Protein AF-A0A355DDF8-F1 (afdb_monomer_lite)

Structure (mmCIF, N/CA/C/O backbone):
data_AF-A0A355DDF8-F1
#
_entry.id   AF-A0A355DDF8-F1
#
loop_
_atom_site.group_PDB
_atom_site.id
_atom_site.type_symbol
_atom_site.label_atom_id
_atom_site.label_alt_id
_atom_site.label_comp_id
_atom_site.label_asym_id
_atom_site.label_entity_id
_atom_site.label_seq_id
_atom_site.pdbx_PDB_ins_code
_atom_site.Cartn_x
_atom_site.Cartn_y
_atom_site.Cartn_z
_atom_site.occupancy
_atom_site.B_iso_or_equiv
_atom_site.auth_seq_id
_atom_site.auth_comp_id
_atom_site.auth_asym_id
_atom_site.auth_atom_id
_atom_site.pdbx_PDB_model_num
ATOM 1 N N . MET A 1 1 ? -0.767 -5.135 -26.887 1.00 89.19 1 MET A N 1
ATOM 2 C CA . MET A 1 1 ? -0.468 -6.361 -26.114 1.00 89.19 1 MET A CA 1
ATOM 3 C C . MET A 1 1 ? 0.438 -6.075 -24.918 1.00 89.19 1 MET A C 1
ATOM 5 O O . MET A 1 1 ? -0.026 -6.250 -23.805 1.00 89.19 1 MET A O 1
ATOM 9 N N . TYR A 1 2 ? 1.662 -5.562 -25.109 1.00 94.69 2 TYR A N 1
ATOM 10 C CA . TYR A 1 2 ? 2.600 -5.250 -24.012 1.00 94.69 2 TYR A CA 1
ATOM 11 C C . TYR A 1 2 ? 1.996 -4.407 -22.868 1.00 94.69 2 TYR A C 1
ATOM 13 O O . TYR A 1 2 ? 1.989 -4.855 -21.727 1.00 94.69 2 TYR A O 1
ATOM 21 N N . LEU A 1 3 ? 1.427 -3.230 -23.168 1.00 94.56 3 LEU A N 1
ATOM 22 C CA . LEU A 1 3 ? 0.865 -2.343 -22.137 1.00 94.56 3 LEU A CA 1
ATOM 23 C C . LEU A 1 3 ? -0.268 -3.004 -21.345 1.00 94.56 3 LEU A C 1
ATOM 25 O O . LEU A 1 3 ? -0.364 -2.809 -20.143 1.00 94.56 3 LEU A O 1
ATOM 29 N N . SER A 1 4 ? -1.093 -3.819 -22.003 1.00 94.00 4 SER A N 1
ATOM 30 C CA . SER A 1 4 ? -2.180 -4.562 -21.362 1.00 94.00 4 SER A CA 1
ATOM 31 C C . SER A 1 4 ? -1.645 -5.607 -20.381 1.00 94.00 4 SER A C 1
ATOM 33 O O . SER A 1 4 ? -2.151 -5.716 -19.270 1.00 94.00 4 SER A O 1
ATOM 35 N N . VAL A 1 5 ? -0.592 -6.337 -20.765 1.00 95.00 5 VAL A N 1
ATOM 36 C CA . VAL A 1 5 ? 0.066 -7.320 -19.889 1.00 95.00 5 VAL A CA 1
ATOM 37 C C . VAL A 1 5 ? 0.709 -6.626 -18.690 1.00 95.00 5 VAL A C 1
ATOM 39 O O . VAL A 1 5 ? 0.534 -7.074 -17.562 1.00 95.00 5 VAL A O 1
ATOM 42 N N . MET A 1 6 ? 1.399 -5.504 -18.910 1.00 94.81 6 MET A N 1
ATOM 43 C CA . MET A 1 6 ? 1.999 -4.734 -17.817 1.00 94.81 6 MET A CA 1
ATOM 44 C C . MET A 1 6 ? 0.944 -4.127 -16.892 1.00 94.81 6 MET A C 1
ATOM 46 O O . MET A 1 6 ? 1.126 -4.141 -15.681 1.00 94.81 6 MET A O 1
ATOM 50 N N . LEU A 1 7 ? -0.183 -3.657 -17.430 1.00 92.56 7 LEU A N 1
ATOM 51 C CA . LEU A 1 7 ? -1.288 -3.149 -16.621 1.00 92.56 7 LEU A CA 1
ATOM 52 C C . LEU A 1 7 ? -1.875 -4.244 -15.723 1.00 92.56 7 LEU A C 1
ATOM 54 O O . LEU A 1 7 ? -2.108 -4.003 -14.545 1.00 92.56 7 LEU A O 1
ATOM 58 N N . LEU A 1 8 ? -2.063 -5.458 -16.250 1.00 93.31 8 LEU A N 1
ATOM 59 C CA . LEU A 1 8 ? -2.474 -6.602 -15.434 1.00 93.31 8 LEU A CA 1
ATOM 60 C C . LEU A 1 8 ? -1.425 -6.930 -14.366 1.00 93.31 8 LEU A C 1
ATOM 62 O O . LEU A 1 8 ? -1.782 -7.159 -13.212 1.00 93.31 8 LEU A O 1
ATOM 66 N N . ALA A 1 9 ? -0.140 -6.889 -14.724 1.00 92.19 9 ALA A N 1
ATOM 67 C CA . ALA A 1 9 ? 0.951 -7.129 -13.787 1.00 92.19 9 ALA A CA 1
ATOM 68 C C . ALA A 1 9 ? 0.952 -6.140 -12.609 1.00 92.19 9 ALA A C 1
ATOM 70 O O . ALA A 1 9 ? 1.267 -6.559 -11.499 1.00 92.19 9 ALA A O 1
ATOM 71 N N . VAL A 1 10 ? 0.545 -4.875 -12.805 1.00 93.81 10 VAL A N 1
ATOM 72 C CA . VAL A 1 10 ? 0.410 -3.890 -11.710 1.00 93.81 10 VAL A CA 1
ATOM 73 C C . VAL A 1 10 ? -0.530 -4.397 -10.619 1.00 93.81 10 VAL A C 1
ATOM 75 O O . VAL A 1 10 ? -0.165 -4.329 -9.449 1.00 93.81 10 VAL A O 1
ATOM 78 N N . PHE A 1 11 ? -1.701 -4.936 -10.976 1.00 91.62 11 PHE A N 1
ATOM 79 C CA . PHE A 1 11 ? -2.670 -5.419 -9.986 1.00 91.62 11 PHE A CA 1
ATOM 80 C C . PHE A 1 11 ? -2.093 -6.559 -9.144 1.00 91.62 11 PHE A C 1
ATOM 82 O O . PHE A 1 11 ? -2.115 -6.493 -7.918 1.00 91.62 11 PHE A O 1
ATOM 89 N N . PHE A 1 12 ? -1.518 -7.576 -9.794 1.00 93.56 12 PHE A N 1
ATOM 90 C CA . PHE A 1 12 ? -0.933 -8.716 -9.085 1.00 93.56 12 PHE A CA 1
ATOM 91 C C . PHE A 1 12 ? 0.282 -8.311 -8.253 1.00 93.56 12 PHE A C 1
ATOM 93 O O . PHE A 1 12 ? 0.398 -8.721 -7.097 1.00 93.56 12 PHE A O 1
ATOM 100 N N . TRP A 1 13 ? 1.169 -7.488 -8.817 1.00 95.06 13 TRP A N 1
ATOM 101 C CA . TRP A 1 13 ? 2.358 -7.028 -8.113 1.00 95.06 13 TRP A CA 1
ATOM 102 C C . TRP A 1 13 ? 1.992 -6.203 -6.886 1.00 95.06 13 TRP A C 1
ATOM 104 O O . TRP A 1 13 ? 2.481 -6.499 -5.800 1.00 95.06 13 TRP A O 1
ATOM 114 N N . ALA A 1 14 ? 1.090 -5.232 -7.028 1.00 95.12 14 ALA A N 1
ATOM 115 C CA . ALA A 1 14 ? 0.659 -4.394 -5.919 1.00 95.12 14 ALA A CA 1
ATOM 116 C C . ALA A 1 14 ? 0.007 -5.218 -4.797 1.00 95.12 14 ALA A C 1
ATOM 118 O O . ALA A 1 14 ? 0.287 -4.968 -3.629 1.00 95.12 14 ALA A O 1
ATOM 119 N N . THR A 1 15 ? -0.802 -6.233 -5.124 1.00 93.88 15 THR A N 1
ATOM 120 C CA . THR A 1 15 ? -1.406 -7.117 -4.113 1.00 93.88 15 THR A CA 1
ATOM 121 C C . THR A 1 15 ? -0.367 -7.968 -3.381 1.00 93.88 15 THR A C 1
ATOM 123 O O . THR A 1 15 ? -0.394 -8.039 -2.152 1.00 93.88 15 THR A O 1
ATOM 126 N N . ILE A 1 16 ? 0.558 -8.602 -4.110 1.00 96.69 16 ILE A N 1
ATOM 127 C CA . ILE A 1 16 ? 1.616 -9.433 -3.510 1.00 96.69 16 ILE A CA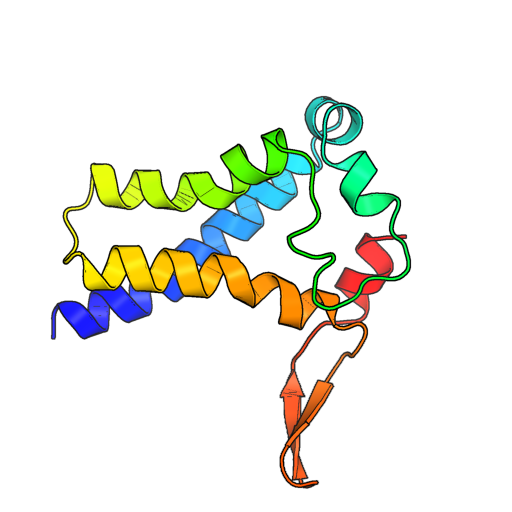 1
ATOM 128 C C . ILE A 1 16 ? 2.522 -8.571 -2.627 1.00 96.69 16 ILE A C 1
ATOM 130 O O . ILE A 1 16 ? 2.787 -8.914 -1.475 1.00 96.69 16 ILE A O 1
ATOM 134 N N . HIS A 1 17 ? 2.967 -7.436 -3.163 1.00 97.56 17 HIS A N 1
ATOM 135 C CA . HIS A 1 17 ? 3.818 -6.476 -2.472 1.00 97.56 17 HIS A CA 1
ATOM 136 C C . HIS A 1 17 ? 3.154 -5.940 -1.201 1.00 97.56 17 HIS A C 1
ATOM 138 O O . HIS A 1 17 ? 3.771 -5.987 -0.136 1.00 97.56 17 HIS A O 1
ATOM 144 N N . PHE A 1 18 ? 1.882 -5.533 -1.286 1.00 95.88 18 PHE A N 1
ATOM 145 C CA . PHE A 1 18 ? 1.107 -5.086 -0.131 1.00 95.88 18 PHE A CA 1
ATOM 146 C C . PHE A 1 18 ? 1.052 -6.156 0.957 1.00 95.88 18 PHE A C 1
ATOM 148 O O . PHE A 1 18 ? 1.401 -5.871 2.097 1.00 95.88 18 PHE A O 1
ATOM 155 N N . TYR A 1 19 ? 0.684 -7.395 0.618 1.00 96.31 19 TYR A N 1
ATOM 156 C CA . TYR A 1 19 ? 0.587 -8.476 1.601 1.00 96.31 19 TYR A CA 1
ATOM 157 C C . TYR A 1 19 ? 1.915 -8.720 2.332 1.00 96.31 19 TYR A C 1
ATOM 159 O O . TYR A 1 19 ? 1.948 -8.807 3.563 1.00 96.31 19 TYR A O 1
ATOM 167 N N . LEU A 1 20 ? 3.017 -8.813 1.581 1.00 98.19 20 LEU A N 1
ATOM 168 C CA . LEU A 1 20 ? 4.343 -9.063 2.148 1.00 98.19 20 LEU A CA 1
ATOM 169 C C . LEU A 1 20 ? 4.781 -7.925 3.070 1.00 98.19 20 LEU A C 1
ATOM 171 O O . LEU A 1 20 ? 5.250 -8.177 4.181 1.00 98.19 20 LEU A O 1
ATOM 175 N N . ASN A 1 21 ? 4.586 -6.684 2.634 1.00 97.62 21 ASN A N 1
ATOM 176 C CA . ASN A 1 21 ? 4.998 -5.514 3.394 1.00 97.62 21 ASN A CA 1
ATOM 177 C C . ASN A 1 21 ? 4.115 -5.244 4.600 1.00 97.62 21 ASN A C 1
ATOM 179 O O . ASN A 1 21 ? 4.637 -4.924 5.662 1.00 97.62 21 ASN A O 1
ATOM 183 N N . HIS A 1 22 ? 2.804 -5.423 4.476 1.00 97.00 22 HIS A N 1
ATOM 184 C CA . HIS A 1 22 ? 1.887 -5.321 5.606 1.00 97.00 22 HIS A CA 1
ATOM 185 C C . HIS A 1 22 ? 2.268 -6.350 6.669 1.00 97.00 22 HIS A C 1
ATOM 187 O O . HIS A 1 22 ? 2.467 -6.012 7.832 1.00 97.00 22 HIS A O 1
ATOM 193 N N . ARG A 1 23 ? 2.505 -7.605 6.267 1.00 97.50 23 ARG A N 1
ATOM 194 C CA . ARG A 1 23 ? 2.976 -8.647 7.188 1.00 97.50 23 ARG A CA 1
ATOM 195 C C . ARG A 1 23 ? 4.328 -8.306 7.824 1.00 97.50 23 ARG A C 1
ATOM 197 O O . ARG A 1 23 ? 4.516 -8.571 9.010 1.00 97.50 23 ARG A O 1
ATOM 204 N N . LEU A 1 24 ? 5.251 -7.723 7.060 1.00 98.31 24 LEU A N 1
ATOM 205 C CA . LEU A 1 24 ? 6.535 -7.240 7.569 1.00 98.31 24 LEU A CA 1
ATOM 206 C C . LEU A 1 24 ? 6.350 -6.107 8.590 1.00 98.31 24 LEU A C 1
ATOM 208 O O . LEU A 1 24 ? 7.002 -6.124 9.628 1.00 98.31 24 LEU A O 1
ATOM 212 N N . LEU A 1 25 ? 5.450 -5.157 8.342 1.00 98.19 25 LEU A N 1
ATOM 213 C CA . LEU A 1 25 ? 5.146 -4.053 9.258 1.00 98.19 25 LEU A CA 1
ATOM 214 C C . LEU A 1 25 ? 4.540 -4.533 10.584 1.00 98.19 25 LEU A C 1
ATOM 216 O O . LEU A 1 25 ? 4.767 -3.914 11.620 1.00 98.19 25 LEU A O 1
ATOM 220 N N . HIS A 1 26 ? 3.857 -5.680 10.581 1.00 98.00 26 HIS A N 1
ATOM 221 C CA . HIS A 1 26 ? 3.397 -6.362 11.799 1.00 98.00 26 HIS A CA 1
ATOM 222 C C . HIS A 1 26 ? 4.490 -7.112 12.561 1.00 98.00 26 HIS A C 1
ATOM 224 O O . HIS A 1 26 ? 4.254 -7.626 13.658 1.00 98.00 26 HIS A O 1
ATOM 230 N N . TRP A 1 27 ? 5.716 -7.168 12.041 1.00 98.44 27 TRP A N 1
ATOM 231 C CA . TRP A 1 27 ? 6.841 -7.660 12.820 1.00 98.44 27 TRP A CA 1
ATOM 232 C C . TRP A 1 27 ? 7.124 -6.706 13.989 1.00 98.44 27 TRP A C 1
ATOM 234 O O . TRP A 1 27 ? 7.314 -5.508 13.803 1.00 98.44 27 TRP A O 1
ATOM 244 N N . LYS A 1 28 ? 7.199 -7.252 15.210 1.00 98.00 28 LYS A N 1
ATOM 245 C CA . LYS A 1 28 ? 7.271 -6.519 16.491 1.00 98.00 28 LYS A CA 1
ATOM 246 C C . LYS A 1 28 ? 8.110 -5.222 16.505 1.00 98.00 28 LYS A C 1
ATOM 248 O O . LYS A 1 28 ? 7.603 -4.236 17.040 1.00 98.00 28 LYS A O 1
ATOM 253 N N . PRO A 1 29 ? 9.362 -5.171 16.006 1.00 97.69 29 PRO A N 1
ATOM 254 C CA . PRO A 1 29 ? 10.133 -3.929 16.006 1.00 97.69 29 PRO A CA 1
ATOM 255 C C . PRO A 1 29 ? 9.583 -2.883 15.031 1.00 97.69 29 PRO A C 1
ATOM 257 O O . PRO A 1 29 ? 9.479 -1.724 15.416 1.00 97.69 29 PRO A O 1
ATOM 260 N N . LEU A 1 30 ? 9.179 -3.272 13.816 1.00 98.00 30 LEU A N 1
ATOM 261 C CA . LEU A 1 30 ? 8.572 -2.352 12.846 1.00 98.00 30 LEU A CA 1
ATOM 262 C C . LEU A 1 30 ? 7.187 -1.894 13.296 1.00 98.00 30 LEU A C 1
ATOM 264 O O . LEU A 1 30 ? 6.854 -0.720 13.142 1.00 98.00 30 LEU A O 1
ATOM 268 N N . TYR A 1 31 ? 6.432 -2.791 13.930 1.00 98.00 31 TYR A N 1
ATOM 269 C CA . TYR A 1 31 ? 5.136 -2.460 14.495 1.00 98.00 31 TYR A CA 1
ATOM 270 C C . TYR A 1 31 ? 5.269 -1.330 15.513 1.00 98.00 31 TYR A C 1
ATOM 272 O O . TYR A 1 31 ? 4.681 -0.268 15.351 1.00 98.00 31 TYR A O 1
ATOM 280 N N . ARG A 1 32 ? 6.127 -1.514 16.521 1.00 97.44 32 ARG A N 1
ATOM 281 C CA . ARG A 1 32 ? 6.344 -0.509 17.574 1.00 97.44 32 ARG A CA 1
ATOM 282 C C . ARG A 1 32 ? 6.981 0.779 17.055 1.00 97.44 32 ARG A C 1
ATOM 284 O O . ARG A 1 32 ? 6.718 1.843 17.598 1.00 97.44 32 ARG A O 1
ATOM 291 N N . ALA A 1 33 ? 7.851 0.682 16.051 1.00 97.19 33 ALA A N 1
ATOM 292 C CA . ALA A 1 33 ? 8.550 1.842 15.512 1.00 97.19 33 ALA A CA 1
ATOM 293 C C . ALA A 1 33 ? 7.679 2.694 14.578 1.00 97.19 33 ALA A C 1
ATOM 295 O O . ALA A 1 33 ? 7.940 3.887 14.450 1.00 97.19 33 ALA A O 1
ATOM 296 N N . ALA A 1 34 ? 6.692 2.098 13.901 1.00 97.31 34 ALA A N 1
ATOM 297 C CA . ALA A 1 34 ? 5.941 2.781 12.852 1.00 97.31 34 ALA A CA 1
ATOM 298 C C . ALA A 1 34 ? 4.462 2.364 12.796 1.00 97.31 34 ALA A C 1
ATOM 300 O O . ALA A 1 34 ? 3.592 3.210 12.988 1.00 97.31 34 ALA A O 1
ATOM 301 N N . HIS A 1 35 ? 4.179 1.070 12.606 1.00 97.44 35 HIS A N 1
ATOM 302 C CA . HIS A 1 35 ? 2.829 0.598 12.255 1.00 97.44 35 HIS A CA 1
ATOM 303 C C . HIS A 1 35 ? 1.789 0.754 13.378 1.00 97.44 35 HIS A C 1
ATOM 305 O O . HIS A 1 35 ? 0.594 0.843 13.110 1.00 97.44 35 HIS A O 1
ATOM 311 N N . GLU A 1 36 ? 2.214 0.832 14.641 1.00 96.06 36 GLU A N 1
ATOM 312 C CA . GLU A 1 36 ? 1.316 1.048 15.779 1.00 96.06 36 GLU A CA 1
ATOM 313 C C . GLU A 1 36 ? 0.510 2.343 15.613 1.00 96.06 36 GLU A C 1
ATOM 315 O O . GLU A 1 36 ? -0.676 2.362 15.928 1.00 96.06 36 GLU A O 1
ATOM 320 N N . LEU A 1 37 ? 1.115 3.418 15.088 1.00 94.06 37 LEU A N 1
ATOM 321 C CA . LEU A 1 37 ? 0.419 4.694 14.893 1.00 94.06 37 LEU A CA 1
ATOM 322 C C . LEU A 1 37 ? -0.773 4.548 13.942 1.00 94.06 37 LEU A C 1
ATOM 324 O O . LEU A 1 37 ? -1.841 5.094 14.213 1.00 94.06 37 LEU A O 1
ATOM 328 N N . HIS A 1 38 ? -0.590 3.796 12.861 1.00 95.19 38 HIS A N 1
ATOM 329 C CA . HIS A 1 38 ? -1.645 3.491 11.905 1.00 95.19 38 HIS A CA 1
ATOM 330 C C . HIS A 1 38 ? -2.783 2.677 12.555 1.00 95.19 38 HIS A C 1
ATOM 332 O O . HIS A 1 38 ? -3.957 3.003 12.375 1.00 95.19 38 HIS A O 1
ATOM 338 N N . HIS A 1 39 ? -2.448 1.695 13.402 1.00 95.06 39 HIS A N 1
ATOM 339 C CA . HIS A 1 39 ? -3.428 0.868 14.132 1.00 95.06 39 HIS A CA 1
ATOM 340 C C . HIS A 1 39 ? -4.097 1.557 15.324 1.00 95.06 39 HIS A C 1
ATOM 342 O O . HIS A 1 39 ? -5.169 1.139 15.746 1.00 95.06 39 HIS A O 1
ATOM 348 N N . ARG A 1 40 ? -3.548 2.662 15.846 1.00 92.88 40 ARG A N 1
ATOM 349 C CA . ARG A 1 40 ? -4.233 3.456 16.887 1.00 92.88 40 ARG A CA 1
ATOM 350 C C . ARG A 1 40 ? -5.570 4.023 16.410 1.00 92.88 40 ARG A C 1
ATOM 352 O O . ARG A 1 40 ? -6.419 4.351 17.240 1.00 92.88 40 ARG A O 1
ATOM 359 N N . ASN A 1 41 ? -5.768 4.145 15.099 1.00 89.50 41 ASN A N 1
ATOM 360 C CA . ASN A 1 41 ? -7.052 4.527 14.544 1.00 89.50 41 ASN A CA 1
ATOM 361 C C . ASN A 1 41 ? -7.977 3.313 14.357 1.00 89.50 41 ASN A C 1
ATOM 363 O O . ASN A 1 41 ? -8.024 2.696 13.296 1.00 89.50 41 ASN A O 1
ATOM 367 N N . THR A 1 42 ? -8.773 3.030 15.385 1.00 87.38 42 THR A N 1
ATOM 368 C CA . THR A 1 42 ? -9.743 1.922 15.405 1.00 87.38 42 THR A CA 1
ATOM 369 C C . THR A 1 42 ? -11.040 2.207 14.633 1.00 87.38 42 THR A C 1
ATOM 371 O O . THR A 1 42 ? -11.884 1.315 14.486 1.00 87.38 42 THR A O 1
ATOM 374 N N . ASN A 1 43 ? -11.233 3.444 14.158 1.00 88.50 43 ASN A N 1
ATOM 375 C CA . ASN A 1 43 ? -12.350 3.847 13.304 1.00 88.50 43 ASN A CA 1
ATOM 376 C C . ASN A 1 43 ? -11.814 4.279 11.936 1.00 88.50 43 ASN A C 1
ATOM 378 O O . ASN A 1 43 ? -11.621 5.467 11.657 1.00 88.50 43 ASN A O 1
ATOM 382 N N . THR A 1 44 ? -11.524 3.288 11.097 1.00 87.19 44 THR A N 1
ATOM 383 C CA . THR A 1 44 ? -10.951 3.512 9.773 1.00 87.19 44 THR A CA 1
ATOM 384 C C . THR A 1 44 ? -11.914 4.277 8.870 1.00 87.19 44 THR A C 1
ATOM 386 O O . THR A 1 44 ? -13.120 4.031 8.873 1.00 87.19 44 THR A O 1
ATOM 389 N N . GLY A 1 45 ? -11.362 5.175 8.062 1.00 88.19 45 GLY A N 1
ATOM 390 C CA . GLY A 1 45 ? -12.072 5.873 6.997 1.00 88.19 45 GLY A CA 1
ATOM 391 C C . GLY A 1 45 ? -11.250 5.855 5.705 1.00 88.19 45 GLY A C 1
ATOM 392 O O . GLY A 1 45 ? -10.081 5.473 5.724 1.00 88.19 45 GLY A O 1
ATOM 393 N N . PRO A 1 46 ? -11.796 6.330 4.573 1.00 87.12 46 PRO A N 1
ATOM 394 C CA . PRO A 1 46 ? -11.127 6.228 3.273 1.00 87.12 46 PRO A CA 1
ATOM 395 C C . PRO A 1 46 ? -9.692 6.782 3.239 1.00 87.12 46 PRO A C 1
ATOM 397 O O . PRO A 1 46 ? -8.838 6.294 2.518 1.00 87.12 46 PRO A O 1
ATOM 400 N N . TRP A 1 47 ? -9.363 7.781 4.050 1.00 89.44 47 TRP A N 1
ATOM 401 C CA . TRP A 1 47 ? -8.015 8.362 4.047 1.00 89.44 47 TRP A CA 1
ATOM 402 C C . TRP A 1 47 ? -7.074 7.730 5.072 1.00 89.44 47 TRP A C 1
ATOM 404 O O . TRP A 1 47 ? -5.863 7.947 5.019 1.00 89.44 47 TRP A O 1
ATOM 414 N N . THR A 1 48 ? -7.595 6.914 5.988 1.00 90.38 48 THR A N 1
ATOM 415 C CA . THR A 1 48 ? -6.794 6.321 7.064 1.00 90.38 48 THR A CA 1
ATOM 416 C C . THR A 1 48 ? -5.859 5.242 6.532 1.00 90.38 48 THR A C 1
ATOM 418 O O . THR A 1 48 ? -4.788 5.050 7.094 1.00 90.38 48 THR A O 1
ATOM 421 N N . GLY A 1 49 ? -6.196 4.623 5.395 1.00 90.50 49 GLY A N 1
ATOM 422 C CA . GLY A 1 49 ? -5.348 3.632 4.730 1.00 90.50 49 GLY A CA 1
ATOM 423 C C . GLY A 1 49 ? -4.027 4.1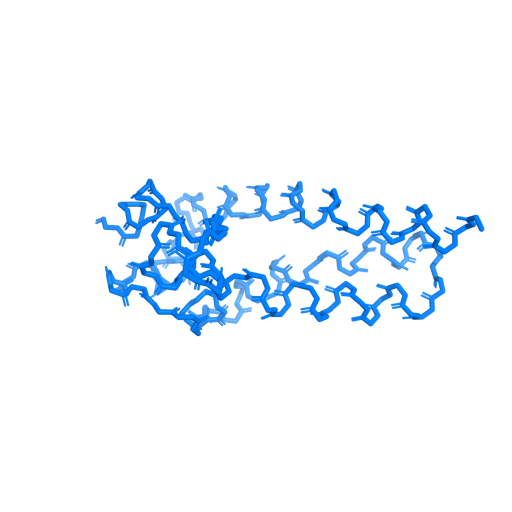61 4.177 1.00 90.50 49 GLY A C 1
ATOM 424 O O . GLY A 1 49 ? -3.103 3.383 3.977 1.00 90.50 49 GLY A O 1
ATOM 425 N N . ILE A 1 50 ? -3.924 5.474 3.953 1.00 93.12 50 ILE A N 1
ATOM 426 C CA . ILE A 1 50 ? -2.670 6.137 3.571 1.00 93.12 50 ILE A CA 1
ATOM 427 C C . ILE A 1 50 ? -2.182 7.111 4.656 1.00 93.12 50 ILE A C 1
ATOM 429 O O . ILE A 1 50 ? -1.164 7.769 4.485 1.00 93.12 50 ILE A O 1
ATOM 433 N N . SER A 1 51 ? -2.890 7.208 5.784 1.00 93.31 51 SER A N 1
ATOM 434 C CA . SER A 1 51 ? -2.463 7.993 6.946 1.00 93.31 51 SER A CA 1
ATOM 435 C C . SER A 1 51 ? -1.595 7.111 7.837 1.00 93.31 51 SER A C 1
ATOM 437 O O . SER A 1 51 ? -2.087 6.460 8.759 1.00 93.31 51 SER A O 1
ATOM 439 N N . MET A 1 52 ? -0.309 7.046 7.513 1.00 95.44 52 MET A N 1
ATOM 440 C CA . MET A 1 52 ? 0.643 6.137 8.143 1.00 95.44 52 MET A CA 1
ATOM 441 C C . MET A 1 52 ? 1.970 6.832 8.446 1.00 95.44 52 MET A C 1
ATOM 443 O O . MET A 1 52 ? 2.229 7.955 8.008 1.00 95.44 52 MET A O 1
ATOM 447 N N . HIS A 1 53 ? 2.819 6.186 9.238 1.00 97.50 53 HIS A N 1
ATOM 448 C CA . HIS A 1 53 ? 4.131 6.730 9.557 1.00 97.50 53 HIS A CA 1
ATOM 449 C C . HIS A 1 53 ? 4.992 6.863 8.276 1.00 97.50 53 HIS A C 1
ATOM 451 O O . HIS A 1 53 ? 4.905 6.007 7.393 1.00 97.50 53 HIS A O 1
ATOM 457 N N . PRO A 1 54 ? 5.890 7.863 8.148 1.00 96.94 54 PRO A N 1
ATOM 458 C CA . PRO A 1 54 ? 6.757 8.006 6.969 1.00 96.94 54 PRO A CA 1
ATOM 459 C C . PRO A 1 54 ? 7.550 6.743 6.597 1.00 96.94 54 PRO A C 1
ATOM 461 O O . PRO A 1 54 ? 7.747 6.457 5.419 1.00 96.94 54 PRO A O 1
ATOM 464 N N . LEU A 1 55 ? 7.964 5.946 7.588 1.00 97.81 55 LEU A N 1
ATOM 465 C CA . LEU A 1 55 ? 8.618 4.653 7.342 1.00 97.81 55 LEU A CA 1
ATOM 466 C C . LEU A 1 55 ? 7.693 3.660 6.623 1.00 97.81 55 LEU A C 1
ATOM 468 O O . LEU A 1 55 ? 8.135 2.951 5.722 1.00 97.81 55 LEU A O 1
ATOM 472 N N . GLU A 1 56 ? 6.413 3.628 6.993 1.00 97.62 56 GLU A N 1
ATOM 473 C CA . GLU A 1 56 ? 5.416 2.806 6.310 1.00 97.62 56 GLU A CA 1
ATOM 474 C C . GLU A 1 56 ? 5.216 3.297 4.883 1.00 97.62 56 GLU A C 1
ATOM 476 O O . GLU A 1 56 ? 5.167 2.470 3.987 1.00 97.62 56 GLU A O 1
ATOM 481 N N . HIS A 1 57 ? 5.222 4.613 4.633 1.00 96.69 57 HIS A N 1
ATOM 482 C CA . HIS A 1 57 ? 5.190 5.148 3.268 1.00 96.69 57 HIS A CA 1
ATOM 483 C C . HIS A 1 57 ? 6.379 4.695 2.420 1.00 96.69 57 HIS A C 1
ATOM 485 O O . HIS A 1 57 ? 6.181 4.306 1.271 1.00 96.69 57 HIS A O 1
ATOM 491 N N . VAL A 1 58 ? 7.600 4.703 2.964 1.00 97.69 58 VAL A N 1
ATOM 492 C CA . VAL A 1 58 ? 8.789 4.211 2.243 1.00 97.69 58 VAL A CA 1
ATOM 493 C C . VAL A 1 58 ? 8.644 2.725 1.907 1.00 97.69 58 VAL A C 1
ATOM 495 O O . VAL A 1 58 ? 8.900 2.320 0.773 1.00 97.69 58 VAL A O 1
ATOM 498 N N . ILE A 1 59 ? 8.192 1.913 2.866 1.00 97.81 59 ILE A N 1
ATOM 499 C CA . ILE A 1 59 ? 7.974 0.475 2.661 1.00 97.81 59 ILE A CA 1
ATOM 500 C C . ILE A 1 59 ? 6.822 0.243 1.668 1.00 97.81 59 ILE A C 1
ATOM 502 O O . ILE A 1 59 ? 6.972 -0.519 0.717 1.00 97.81 59 ILE A O 1
ATOM 506 N N . TYR A 1 60 ? 5.702 0.944 1.815 1.00 96.88 60 TYR A N 1
ATOM 507 C CA . TYR A 1 60 ? 4.511 0.833 0.975 1.00 96.88 60 TYR A CA 1
ATOM 508 C C . TYR A 1 60 ? 4.778 1.255 -0.474 1.00 96.88 60 TYR A C 1
ATOM 510 O O . TYR A 1 60 ? 4.402 0.550 -1.405 1.00 96.88 60 TYR A O 1
ATOM 518 N N . PHE A 1 61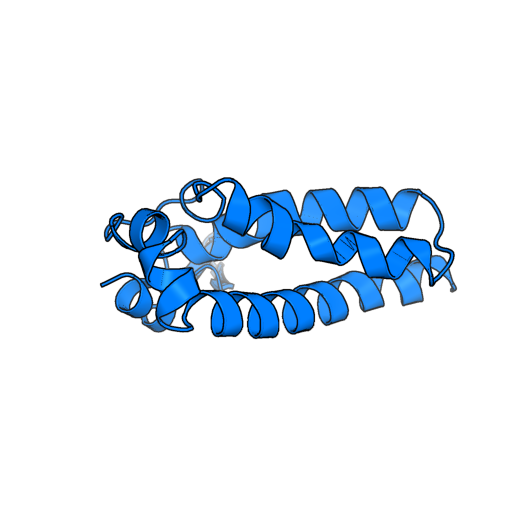 ? 5.503 2.355 -0.689 1.00 96.81 61 PHE A N 1
ATOM 519 C CA . PHE A 1 61 ? 5.875 2.818 -2.028 1.00 96.81 61 PHE A CA 1
ATOM 520 C C . PHE A 1 61 ? 7.171 2.192 -2.565 1.00 96.81 61 PHE A C 1
ATOM 522 O O . PHE A 1 61 ? 7.578 2.484 -3.690 1.00 96.81 61 PHE A O 1
ATOM 529 N N . SER A 1 62 ? 7.782 1.242 -1.848 1.00 97.44 62 SER A N 1
ATOM 530 C CA . SER A 1 62 ? 8.898 0.449 -2.387 1.00 97.44 62 SER A CA 1
ATOM 531 C C . SER A 1 62 ? 8.502 -0.398 -3.606 1.00 97.44 62 SER A C 1
ATOM 533 O O . SER A 1 62 ? 9.374 -0.922 -4.295 1.00 97.44 62 SER A O 1
ATOM 535 N N . LEU A 1 63 ? 7.205 -0.499 -3.935 1.00 96.00 63 LEU A N 1
ATOM 536 C CA . LEU A 1 63 ? 6.733 -1.227 -5.115 1.00 96.00 63 LEU A CA 1
ATOM 537 C C . LEU A 1 63 ? 7.324 -0.689 -6.424 1.00 96.00 63 LEU A C 1
ATOM 539 O O . LEU A 1 63 ? 7.467 -1.450 -7.382 1.00 96.00 63 LEU A O 1
ATOM 543 N N . PHE A 1 64 ? 7.698 0.597 -6.452 1.00 96.12 64 PHE A N 1
ATOM 544 C CA . PHE A 1 64 ? 8.340 1.238 -7.598 1.00 96.12 64 PHE A CA 1
ATOM 545 C C . PHE A 1 64 ? 9.734 0.684 -7.901 1.00 96.12 64 PHE A C 1
ATOM 547 O O . PHE A 1 64 ? 10.179 0.796 -9.042 1.00 96.12 64 PHE A O 1
ATOM 554 N N . LEU A 1 65 ? 10.403 0.053 -6.928 1.00 95.56 65 LEU A N 1
ATOM 555 C CA . LEU A 1 65 ? 11.730 -0.535 -7.129 1.00 95.56 65 LEU A CA 1
ATOM 556 C C . LEU A 1 65 ? 11.714 -1.634 -8.199 1.00 95.56 65 LEU A C 1
ATOM 558 O O . LEU A 1 65 ? 12.700 -1.798 -8.914 1.00 95.56 65 LEU A O 1
ATOM 562 N N . LEU A 1 66 ? 10.589 -2.340 -8.376 1.00 9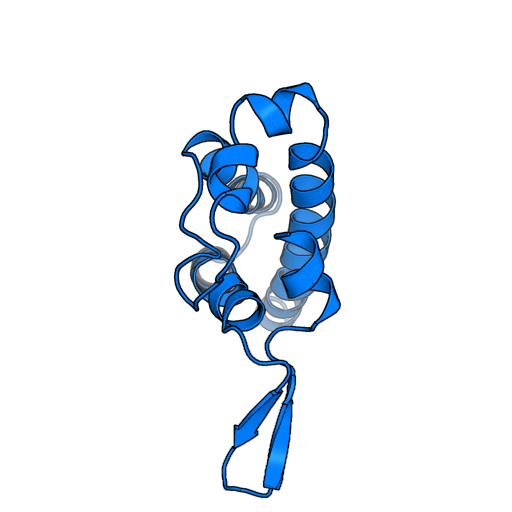4.62 66 LEU A N 1
ATOM 563 C CA . LEU A 1 66 ? 10.453 -3.312 -9.464 1.00 94.62 66 LEU A CA 1
ATOM 564 C C . LEU A 1 66 ? 10.637 -2.644 -10.832 1.00 94.62 66 LEU A C 1
ATOM 566 O O . LEU A 1 66 ? 11.319 -3.188 -11.696 1.00 94.62 66 LEU A O 1
ATOM 570 N N . TRP A 1 67 ? 10.086 -1.443 -11.013 1.00 93.88 67 TRP A N 1
ATOM 571 C CA . TRP A 1 67 ? 10.156 -0.694 -12.270 1.00 93.88 67 TRP A CA 1
ATOM 572 C C . TRP A 1 67 ? 11.528 -0.072 -12.540 1.00 93.88 67 TRP A C 1
ATOM 574 O O . TRP A 1 67 ? 11.774 0.399 -13.647 1.00 93.88 67 TRP A O 1
ATOM 584 N N . TRP A 1 68 ? 12.434 -0.081 -11.559 1.00 92.69 68 TRP A N 1
ATOM 585 C CA . TRP A 1 68 ? 13.830 0.311 -11.770 1.00 92.69 68 TRP A CA 1
ATOM 586 C C . TRP A 1 68 ? 14.643 -0.803 -12.433 1.00 92.69 68 TRP A C 1
ATOM 588 O O . TRP A 1 68 ? 15.614 -0.519 -13.128 1.00 92.69 68 TRP A O 1
ATOM 598 N N . VAL A 1 69 ? 14.246 -2.062 -12.230 1.00 95.19 69 VAL A N 1
ATOM 599 C CA . VAL A 1 69 ? 14.929 -3.240 -12.791 1.00 95.19 69 VAL A CA 1
ATOM 600 C C . VAL A 1 69 ? 14.190 -3.776 -14.018 1.00 95.19 69 VAL A C 1
ATOM 602 O O . VAL A 1 69 ? 14.814 -4.225 -14.976 1.00 95.19 69 VAL A O 1
ATOM 605 N N . VAL A 1 70 ? 12.857 -3.707 -14.011 1.00 94.44 70 VAL A N 1
ATOM 606 C CA . VAL A 1 70 ? 11.997 -4.095 -15.131 1.00 94.44 70 VAL A CA 1
ATOM 607 C C . VAL A 1 70 ? 11.595 -2.831 -15.890 1.00 94.44 70 VAL A C 1
ATOM 609 O O . VAL A 1 70 ? 10.752 -2.078 -15.396 1.00 94.44 70 VAL A O 1
ATOM 612 N N . PRO A 1 71 ? 12.153 -2.578 -17.088 1.00 91.50 71 PRO A N 1
ATOM 613 C CA . PRO A 1 71 ? 11.817 -1.385 -17.845 1.00 91.50 71 PRO A CA 1
ATOM 614 C C . PRO A 1 71 ? 10.350 -1.441 -18.270 1.00 91.50 71 PRO A C 1
ATOM 616 O O . PRO A 1 71 ? 9.921 -2.322 -19.024 1.00 91.50 71 PRO A O 1
ATOM 619 N N . VAL A 1 72 ? 9.575 -0.475 -17.784 1.00 96.19 72 VAL A N 1
ATOM 620 C CA . VAL A 1 72 ? 8.173 -0.304 -18.150 1.00 96.19 72 VAL A CA 1
ATOM 621 C C . VAL A 1 72 ? 7.915 1.060 -18.764 1.00 96.19 72 VAL A C 1
ATOM 623 O O . VAL A 1 72 ? 8.579 2.042 -18.444 1.00 96.19 72 VAL A O 1
ATOM 626 N N . HIS A 1 73 ? 6.926 1.134 -19.654 1.00 96.69 73 HIS A N 1
ATOM 627 C CA . HIS A 1 73 ? 6.474 2.419 -20.181 1.00 96.69 73 HIS A CA 1
ATOM 628 C C . HIS A 1 73 ? 6.049 3.348 -19.021 1.00 96.69 73 HIS A C 1
ATOM 630 O O . HIS A 1 73 ? 5.358 2.871 -18.116 1.00 96.69 73 HIS A O 1
ATOM 636 N N . PRO A 1 74 ? 6.357 4.662 -19.045 1.00 95.94 74 PRO A N 1
ATOM 637 C CA . PRO A 1 74 ? 6.063 5.584 -17.937 1.00 95.94 74 PRO A CA 1
ATOM 638 C C . PRO A 1 74 ? 4.606 5.572 -17.460 1.00 95.94 74 PRO A C 1
ATOM 640 O O . PRO A 1 74 ? 4.330 5.744 -16.277 1.00 95.94 74 PRO A O 1
ATOM 643 N N . VAL A 1 75 ? 3.664 5.294 -18.368 1.00 95.81 75 VAL A N 1
ATOM 644 C CA . VAL A 1 75 ? 2.241 5.132 -18.025 1.00 95.81 75 VAL A CA 1
ATOM 645 C C . VAL A 1 75 ? 2.012 4.056 -16.957 1.00 95.81 75 VAL A C 1
ATOM 647 O O . VAL A 1 75 ? 1.176 4.244 -16.086 1.00 95.81 75 VAL A O 1
ATOM 650 N N . ILE A 1 76 ? 2.775 2.959 -16.970 1.00 96.44 76 ILE A N 1
ATOM 651 C CA . ILE A 1 76 ? 2.660 1.871 -15.991 1.00 96.44 76 ILE A CA 1
ATOM 652 C C . ILE A 1 76 ? 3.135 2.339 -14.615 1.00 96.44 76 ILE A C 1
ATOM 654 O O . ILE A 1 76 ? 2.491 2.036 -13.613 1.00 96.44 76 ILE A O 1
ATOM 658 N N . VAL A 1 77 ? 4.206 3.136 -14.565 1.00 96.00 77 VAL A N 1
ATOM 659 C CA . VAL A 1 77 ? 4.704 3.748 -13.324 1.00 96.00 77 VAL A CA 1
ATOM 660 C C . VAL A 1 77 ? 3.647 4.688 -12.745 1.00 96.00 77 VAL A C 1
ATOM 662 O O . VAL A 1 77 ? 3.277 4.565 -11.581 1.00 96.00 77 VAL A O 1
ATOM 665 N N . ILE A 1 78 ? 3.087 5.571 -1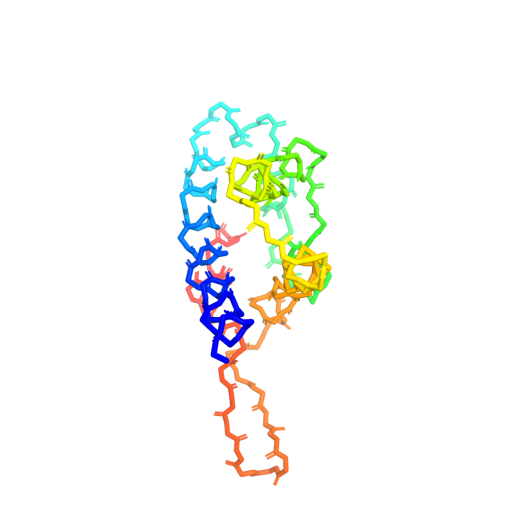3.574 1.00 95.19 78 ILE A N 1
ATOM 666 C CA . ILE A 1 78 ? 2.042 6.512 -13.153 1.00 95.19 78 ILE A CA 1
ATOM 667 C C . ILE A 1 78 ? 0.805 5.757 -12.645 1.00 95.19 78 ILE A C 1
ATOM 669 O O . ILE A 1 78 ? 0.315 6.042 -11.553 1.00 95.19 78 ILE A O 1
ATOM 673 N N . MET A 1 79 ? 0.330 4.752 -13.388 1.00 94.25 79 MET A N 1
ATOM 674 C CA . MET A 1 79 ? -0.822 3.935 -12.984 1.00 94.25 79 MET A CA 1
ATOM 675 C C . MET A 1 79 ? -0.563 3.150 -11.697 1.00 94.25 79 MET A C 1
ATOM 677 O O . MET A 1 79 ? -1.456 3.066 -10.859 1.00 94.25 79 MET A O 1
ATOM 681 N N . THR A 1 80 ? 0.654 2.636 -11.500 1.00 95.88 80 THR A N 1
ATOM 682 C CA . THR A 1 80 ? 1.061 1.994 -10.240 1.00 95.88 80 THR A CA 1
ATOM 683 C C . THR A 1 80 ? 0.906 2.962 -9.067 1.00 95.88 80 THR A C 1
ATOM 685 O O . THR A 1 80 ? 0.309 2.610 -8.053 1.00 95.88 80 THR A O 1
ATOM 688 N N . GLY A 1 81 ? 1.381 4.202 -9.222 1.00 94.88 81 GLY A N 1
ATOM 689 C CA . GLY A 1 81 ? 1.262 5.232 -8.192 1.00 94.88 81 GLY A CA 1
ATOM 690 C C . GLY A 1 81 ? -0.180 5.600 -7.865 1.00 94.88 81 GLY A C 1
ATOM 691 O O . GLY A 1 81 ? -0.541 5.631 -6.692 1.00 94.88 81 GLY A O 1
ATOM 692 N N . PHE A 1 82 ? -1.020 5.822 -8.879 1.00 93.88 82 PHE A N 1
ATOM 693 C CA . PHE A 1 82 ? -2.443 6.099 -8.661 1.00 93.88 82 PHE A CA 1
ATOM 694 C C . PHE A 1 82 ? -3.160 4.932 -7.983 1.00 93.88 82 PHE A C 1
ATOM 696 O O . PHE A 1 82 ? -3.908 5.141 -7.028 1.00 93.88 82 PHE A O 1
ATOM 703 N N . TYR A 1 83 ? -2.911 3.706 -8.446 1.00 93.81 83 TYR A N 1
ATOM 704 C CA . TYR A 1 83 ? -3.523 2.516 -7.868 1.00 93.81 83 TYR A CA 1
ATOM 705 C C . TYR A 1 83 ? -3.136 2.348 -6.394 1.00 93.81 83 TYR A C 1
ATOM 707 O O . TYR A 1 83 ? -4.012 2.212 -5.543 1.00 93.81 83 TYR A O 1
ATOM 715 N N . SER A 1 84 ? -1.850 2.430 -6.056 1.00 94.00 84 SER A N 1
ATOM 716 C CA . SER A 1 84 ? -1.397 2.323 -4.664 1.00 94.00 84 SER A CA 1
ATOM 717 C C . SER A 1 84 ? -1.793 3.528 -3.810 1.00 94.00 84 SER A C 1
ATOM 719 O O . SER A 1 84 ? -2.097 3.375 -2.638 1.00 94.00 84 SER A O 1
ATOM 721 N N . GLY A 1 85 ? -1.873 4.733 -4.370 1.00 94.00 85 GLY A N 1
ATOM 722 C CA . GLY A 1 85 ? -2.321 5.904 -3.612 1.00 94.00 85 GLY A CA 1
ATOM 723 C C . GLY A 1 85 ? -3.796 5.839 -3.199 1.00 94.00 85 GLY A C 1
ATOM 724 O O . GLY A 1 85 ? -4.160 6.357 -2.146 1.00 94.00 85 GLY A O 1
ATOM 725 N N . ILE A 1 86 ? -4.646 5.208 -4.017 1.00 91.81 86 ILE A N 1
ATOM 726 C CA . ILE A 1 86 ? -6.107 5.227 -3.840 1.00 91.81 86 ILE A CA 1
ATOM 727 C C . ILE A 1 86 ? -6.641 3.899 -3.293 1.00 91.81 86 ILE A C 1
ATOM 729 O O . ILE A 1 86 ? -7.609 3.901 -2.536 1.00 91.81 86 ILE A O 1
ATOM 733 N N . SER A 1 87 ? -6.041 2.760 -3.649 1.00 90.69 87 SER A N 1
ATOM 734 C CA . SER A 1 87 ? -6.587 1.439 -3.298 1.00 90.69 87 SER A CA 1
ATOM 735 C C . SER A 1 87 ? -6.817 1.209 -1.797 1.00 90.69 87 SER 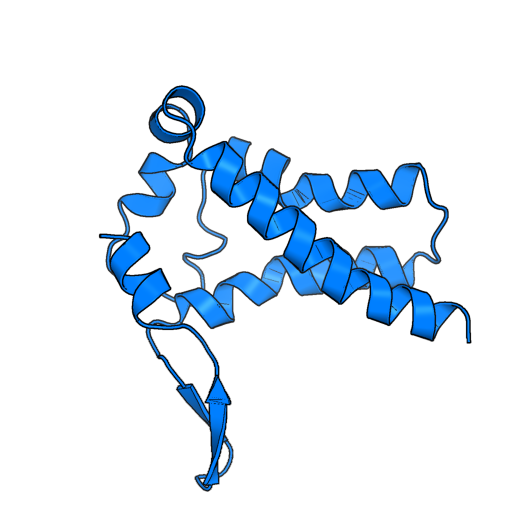A C 1
ATOM 737 O O . SER A 1 87 ? -7.869 0.643 -1.479 1.00 90.69 87 SER A O 1
ATOM 739 N N . PRO A 1 88 ? -5.975 1.694 -0.852 1.00 92.31 88 PRO A N 1
ATOM 740 C CA . PRO A 1 88 ? -6.253 1.528 0.575 1.00 92.31 88 PRO A CA 1
ATOM 741 C C . PRO A 1 88 ? -7.545 2.220 1.015 1.00 92.31 88 PRO A C 1
ATOM 743 O O . PRO A 1 88 ? -8.163 1.799 1.990 1.00 92.31 88 PRO A O 1
ATOM 746 N N . ALA A 1 89 ? -7.991 3.254 0.297 1.00 90.69 89 ALA A N 1
ATOM 747 C CA . ALA A 1 89 ? -9.187 3.997 0.667 1.00 90.69 89 ALA A CA 1
ATOM 748 C C . ALA A 1 89 ? -10.462 3.167 0.597 1.00 90.69 89 ALA A C 1
ATOM 750 O O . ALA A 1 89 ? -11.397 3.372 1.372 1.00 90.69 89 ALA A O 1
ATOM 751 N N . VAL A 1 90 ? -10.486 2.198 -0.311 1.00 88.94 90 VAL A N 1
ATOM 752 C CA . VAL A 1 90 ? -11.614 1.287 -0.461 1.00 88.94 90 VAL A CA 1
ATOM 753 C C . VAL A 1 90 ? -11.673 0.332 0.732 1.00 88.94 90 VAL A C 1
ATOM 755 O O . VAL A 1 90 ? -12.726 0.219 1.363 1.00 88.94 90 VAL A O 1
ATOM 758 N N . SER A 1 91 ? -10.539 -0.277 1.101 1.00 87.88 91 SER A N 1
ATOM 759 C CA . SER A 1 91 ? -10.485 -1.265 2.186 1.00 87.88 91 SER A CA 1
ATOM 760 C C . SER A 1 91 ? -10.634 -0.669 3.589 1.00 87.88 91 SER A C 1
ATOM 762 O O . SER A 1 91 ? -11.028 -1.374 4.517 1.00 87.88 91 SER A O 1
ATOM 764 N N . HIS A 1 92 ? -10.354 0.627 3.739 1.00 92.00 92 HIS A N 1
ATOM 765 C CA . HIS A 1 92 ? -10.511 1.384 4.985 1.00 92.00 92 HIS A CA 1
ATOM 766 C C . HIS A 1 92 ? -11.806 2.203 5.031 1.00 92.00 92 HIS A C 1
ATOM 768 O O . HIS A 1 92 ? -12.014 2.976 5.959 1.00 92.00 92 HIS A O 1
ATOM 774 N N . SER A 1 93 ? -12.696 2.061 4.046 1.00 87.88 93 SER A N 1
ATOM 775 C CA . SER A 1 93 ? -13.916 2.873 3.949 1.00 87.88 93 SER A CA 1
ATOM 776 C C . SER A 1 93 ? -14.899 2.702 5.117 1.00 87.88 93 SER A C 1
ATOM 778 O O . SER A 1 93 ? -15.814 3.512 5.248 1.00 87.88 93 SER A O 1
ATOM 780 N N . GLY A 1 94 ? -14.728 1.668 5.949 1.00 84.94 94 GLY A N 1
ATOM 781 C CA . GLY A 1 94 ? -15.634 1.329 7.051 1.00 84.94 94 GLY A CA 1
ATOM 782 C C . GLY A 1 94 ? -16.874 0.539 6.613 1.00 84.94 94 GLY A C 1
ATOM 783 O O . GLY A 1 94 ? -17.735 0.242 7.439 1.00 84.94 94 GLY A O 1
ATOM 784 N N . PHE A 1 95 ? -16.967 0.170 5.331 1.00 86.62 95 PHE A N 1
ATOM 785 C CA . PHE A 1 95 ? -18.084 -0.587 4.767 1.00 86.62 95 PHE A CA 1
ATOM 786 C C . PHE A 1 95 ? -17.598 -1.884 4.114 1.00 86.62 95 PHE A C 1
ATOM 788 O O . PHE A 1 95 ? -16.641 -1.868 3.348 1.00 86.62 95 PHE A O 1
ATOM 795 N N . ASP A 1 96 ? -18.312 -2.992 4.346 1.00 87.12 96 ASP A N 1
ATOM 796 C CA . ASP A 1 96 ? -18.070 -4.274 3.656 1.00 87.12 96 ASP A CA 1
ATOM 797 C C . ASP A 1 96 ? -18.348 -4.159 2.144 1.00 87.12 96 ASP A C 1
ATOM 799 O O . ASP A 1 96 ? -17.684 -4.754 1.294 1.00 87.12 96 ASP A O 1
ATOM 803 N N . ARG A 1 97 ? -19.378 -3.382 1.777 1.00 88.56 97 ARG A N 1
ATOM 804 C CA . ARG A 1 97 ? -19.849 -3.262 0.391 1.00 88.56 97 ARG A CA 1
ATOM 805 C C . ARG A 1 97 ? -20.346 -1.867 0.070 1.00 88.56 97 ARG A C 1
ATOM 807 O O . ARG A 1 97 ? -20.982 -1.216 0.894 1.00 88.56 97 ARG A O 1
ATOM 814 N N . VAL A 1 98 ? -20.153 -1.476 -1.183 1.00 87.50 98 VAL A N 1
ATOM 815 C CA . VAL A 1 98 ? -20.732 -0.273 -1.784 1.00 87.50 98 VAL A CA 1
ATOM 816 C C . VAL A 1 98 ? -21.878 -0.672 -2.712 1.00 87.50 98 VAL A C 1
ATOM 818 O O . VAL A 1 98 ? -21.760 -1.606 -3.513 1.00 87.50 98 VAL A O 1
ATOM 821 N N . LEU A 1 99 ? -23.001 0.041 -2.596 1.00 90.31 99 LEU A N 1
ATOM 822 C CA . LEU A 1 99 ? -24.164 -0.112 -3.466 1.00 90.31 99 LEU A CA 1
ATOM 823 C C . LEU A 1 99 ? -24.056 0.839 -4.656 1.00 90.31 99 LEU A C 1
ATOM 825 O O . LEU A 1 99 ? -24.150 2.053 -4.496 1.00 90.31 99 LEU A O 1
ATOM 829 N N . LEU A 1 100 ? -23.919 0.284 -5.858 1.00 87.31 100 LEU A N 1
ATOM 830 C CA . LEU A 1 100 ? -23.914 1.051 -7.099 1.00 87.31 100 LEU A CA 1
ATOM 831 C C . LEU A 1 100 ? -25.256 0.873 -7.824 1.00 87.31 100 LEU A C 1
ATOM 833 O O . LEU A 1 100 ? -25.684 -0.247 -8.121 1.00 87.31 100 LEU A O 1
ATOM 837 N N . GLY A 1 101 ? -25.957 1.984 -8.066 1.00 86.00 101 GLY A N 1
ATOM 838 C CA . GLY A 1 101 ? -27.247 1.987 -8.772 1.00 86.00 101 GLY A CA 1
ATOM 839 C C . GLY A 1 101 ? -28.349 1.158 -8.094 1.00 86.00 101 GLY A C 1
ATOM 840 O O . GLY A 1 101 ? -29.221 0.625 -8.774 1.00 86.00 101 GLY A O 1
ATOM 841 N N . GLY A 1 102 ? -28.277 0.967 -6.771 1.00 84.81 102 GLY A N 1
ATOM 842 C CA . GLY A 1 102 ? -29.273 0.232 -5.977 1.00 84.81 102 GLY A CA 1
ATOM 843 C C . GLY A 1 102 ? -29.325 -1.287 -6.198 1.00 84.81 102 GLY A C 1
ATOM 844 O O . GLY A 1 102 ? -30.119 -1.960 -5.546 1.00 84.81 102 GLY A O 1
ATOM 845 N N . ARG A 1 103 ? -28.499 -1.847 -7.094 1.00 84.88 103 ARG A N 1
ATOM 846 C CA . ARG A 1 103 ? -28.518 -3.282 -7.440 1.00 84.88 103 ARG A CA 1
ATOM 847 C C . ARG A 1 103 ? -27.149 -3.942 -7.344 1.00 84.88 103 ARG A C 1
ATOM 849 O O . ARG A 1 103 ? -27.050 -5.057 -6.839 1.00 84.88 103 ARG A O 1
ATOM 856 N N . ALA A 1 104 ? -26.095 -3.271 -7.805 1.00 87.69 104 ALA A N 1
ATOM 857 C CA . ALA A 1 104 ? -24.755 -3.837 -7.781 1.00 87.69 104 ALA A CA 1
ATOM 858 C C . ALA A 1 104 ? -24.137 -3.679 -6.388 1.00 87.69 104 ALA A C 1
ATOM 860 O O . ALA A 1 104 ? -24.090 -2.579 -5.839 1.00 87.69 104 ALA A O 1
ATOM 861 N N . ARG A 1 105 ? -23.666 -4.793 -5.821 1.00 89.25 105 ARG A N 1
ATOM 862 C CA . ARG A 1 105 ? -22.935 -4.838 -4.550 1.00 89.25 105 ARG A CA 1
ATOM 863 C C . ARG A 1 105 ? -21.466 -5.085 -4.852 1.00 89.25 105 ARG A C 1
ATOM 865 O O . ARG A 1 105 ? -21.103 -6.200 -5.221 1.00 89.25 105 ARG A O 1
ATOM 872 N N . ILE A 1 106 ? -20.643 -4.059 -4.700 1.00 87.56 106 ILE A N 1
ATOM 873 C CA . ILE A 1 106 ? -19.198 -4.132 -4.936 1.00 87.56 106 ILE A CA 1
ATOM 874 C C . ILE A 1 106 ? -18.514 -4.260 -3.577 1.00 87.56 106 ILE A C 1
ATOM 876 O O . ILE A 1 106 ? -18.883 -3.545 -2.649 1.00 87.56 106 ILE A O 1
ATOM 880 N N . ALA A 1 107 ? -17.567 -5.189 -3.443 1.00 86.44 107 ALA A N 1
ATOM 881 C CA . ALA A 1 107 ? -16.770 -5.312 -2.224 1.00 86.44 107 ALA A CA 1
ATOM 882 C C . ALA A 1 107 ? -15.947 -4.034 -2.006 1.00 86.44 107 ALA A C 1
ATOM 884 O O . ALA A 1 107 ? -15.421 -3.476 -2.972 1.00 86.44 107 ALA A O 1
ATOM 885 N N . ALA A 1 108 ? -15.869 -3.571 -0.761 1.00 85.62 108 ALA A N 1
ATOM 886 C CA . ALA A 1 108 ? -15.082 -2.401 -0.401 1.00 85.62 108 ALA A CA 1
ATOM 887 C C . ALA A 1 108 ? -14.007 -2.779 0.621 1.00 85.62 108 ALA A C 1
ATOM 889 O O . ALA A 1 108 ? -12.984 -3.347 0.240 1.00 85.62 108 ALA A O 1
ATOM 890 N N . GLY A 1 109 ? -14.237 -2.486 1.898 1.00 81.00 109 GLY A N 1
ATOM 891 C CA . GLY A 1 109 ? -13.518 -3.131 2.986 1.00 81.00 109 GLY A CA 1
ATOM 892 C C . GLY A 1 109 ? -14.119 -4.481 3.316 1.00 81.00 109 GLY A C 1
ATOM 893 O O . GLY A 1 109 ? -14.986 -4.993 2.614 1.00 81.00 109 GLY A O 1
ATOM 894 N N . ASP A 1 110 ? -13.654 -5.042 4.417 1.00 82.69 110 ASP A N 1
ATOM 895 C CA . ASP A 1 110 ? -14.234 -6.239 4.991 1.00 82.69 110 ASP A CA 1
ATOM 896 C C . ASP A 1 110 ? -14.153 -6.161 6.519 1.00 82.69 110 ASP A C 1
ATOM 898 O O . ASP A 1 110 ? -13.375 -5.397 7.105 1.00 82.69 110 ASP A O 1
ATOM 902 N N . GLN A 1 111 ? -14.998 -6.948 7.180 1.00 84.62 111 GLN A N 1
ATOM 903 C CA . GLN A 1 111 ? -15.045 -6.982 8.637 1.00 84.62 111 GLN A CA 1
ATOM 904 C C . GLN A 1 111 ? -13.727 -7.477 9.250 1.00 84.62 111 GLN A C 1
ATOM 906 O O . GLN A 1 111 ? -13.371 -7.042 10.343 1.00 84.62 111 GLN A O 1
ATOM 911 N N . PHE A 1 112 ? -13.005 -8.377 8.582 1.00 88.25 112 PHE A N 1
ATOM 912 C CA . PHE A 1 112 ? -11.745 -8.910 9.088 1.00 88.25 112 PHE A CA 1
ATOM 913 C C . PHE A 1 112 ? -10.671 -7.819 9.140 1.00 88.25 112 PHE A C 1
ATOM 915 O O . PHE A 1 112 ? -9.989 -7.692 10.153 1.00 88.25 112 PHE A O 1
ATOM 922 N N . HIS A 1 113 ? -10.580 -6.974 8.118 1.00 89.88 113 HIS A N 1
ATOM 923 C CA . HIS A 1 113 ? -9.681 -5.831 8.097 1.00 89.88 113 HIS A CA 1
ATOM 924 C C . HIS A 1 113 ? -10.067 -4.778 9.145 1.00 89.88 113 HIS A C 1
ATOM 926 O O . HIS A 1 113 ? -9.206 -4.277 9.861 1.00 89.88 113 HIS A O 1
ATOM 932 N N . HIS A 1 114 ? -11.361 -4.509 9.334 1.00 87.94 114 HIS A N 1
ATOM 933 C CA . HIS A 1 114 ? -11.813 -3.619 10.412 1.00 87.94 114 HIS A CA 1
ATOM 934 C C . HIS A 1 114 ? -11.445 -4.145 11.808 1.00 87.94 114 HIS A C 1
ATOM 936 O O . HIS A 1 114 ? -11.010 -3.387 12.671 1.00 87.94 114 HIS A O 1
ATOM 942 N N . LEU A 1 115 ? -11.600 -5.452 12.035 1.00 90.50 115 LEU A N 1
ATOM 943 C CA . LEU A 1 115 ? -11.187 -6.100 13.283 1.00 90.50 115 LEU A CA 1
ATOM 944 C C . LEU A 1 115 ? -9.668 -6.149 13.435 1.00 90.50 115 LEU A C 1
ATOM 946 O O . LEU A 1 115 ? -9.183 -6.120 14.553 1.00 90.50 115 LEU A O 1
ATOM 950 N N . HIS A 1 116 ? -8.926 -6.204 12.334 1.00 92.25 116 HIS A N 1
ATOM 951 C CA . HIS A 1 116 ? -7.470 -6.180 12.350 1.00 92.25 116 HIS A CA 1
ATOM 952 C C . HIS A 1 116 ? -6.898 -4.857 12.887 1.00 92.25 116 HIS A C 1
ATOM 954 O O . HIS A 1 116 ? -5.830 -4.872 13.491 1.00 92.25 116 HIS A O 1
ATOM 960 N N . HIS A 1 117 ? -7.616 -3.742 12.714 1.00 90.75 117 HIS A N 1
ATOM 961 C CA . HIS A 1 117 ? -7.273 -2.443 13.307 1.00 90.75 117 HIS A CA 1
ATOM 962 C C . HIS A 1 117 ? -7.630 -2.308 14.799 1.00 90.75 117 HIS A C 1
ATOM 964 O O . HIS A 1 117 ? -7.379 -1.254 15.383 1.00 90.75 117 HIS A O 1
ATOM 970 N N . ARG A 1 118 ? -8.261 -3.315 15.415 1.00 83.62 118 ARG A N 1
ATOM 971 C CA . ARG A 1 118 ? -8.698 -3.299 16.820 1.00 83.62 118 ARG A CA 1
ATOM 972 C C . ARG A 1 118 ? -7.880 -4.256 17.673 1.00 83.62 118 ARG A C 1
ATOM 974 O O . ARG A 1 118 ? -7.608 -3.868 18.830 1.00 83.62 118 ARG A O 1
#

Sequence (118 aa):
MYLSVMLLAVFFWATIHFYLNHRLLHWKPLYRAAHELHHRNTNTGPWTGISMHPLEHVIYFSLFLLWWVVPVHPVIVIMTGFYSGISPAVSHSGFDRVLLGGRARIAAGDQFHHLHHR

Foldseek 3Di:
DQVVVLLVVLVVLLVVLCVVLVVVCPPVVNVVVWVVVLLVPLQFALCSLVVTGVVSVCSSVCSCVVCVVVPDDVVSVVVSCVCSNRLSSQQRHNDQWDDDPNPDTHGGHHPVSSVVSD

Secondary structure (DSSP, 8-state):
-HHHHHHHHHHHHHHHHHHHHHHHHTSHHHIIIIIHHHHT--S--TTGGG---HHHHHHHGGGGHHHHHS---HHHHHHHHHHHHHHHHHHTSS-SEEEETTTEEEE---HHHHHHT-

Radius of gyration: 15.56 Å; chains: 1; bounding box: 44×18×44 Å

pLDDT: mean 92.9, std 4.24, range [81.0, 98.44]